Protein AF-A0A6V7NQM7-F1 (afdb_monomer_lite)

Organism: NCBI:txid296719

Secondary structure (DSSP, 8-state):
--SHHHHHHHHHHHHHHHHHHHTTTT-------------------S--S-HHHHHHHHHHHHHHHHTT-HHHHHHHHHHHHHHHHHHHHHHTT-----HHHHTTS-HHHHHHHHHHHHHHHHHH-

pLDDT: mean 71.45, std 20.08, range [35.69, 94.69]

InterPro domains:
  IPR004140 Exocyst complex component Exo70 [PTHR12542] (41-125)
  IPR016159 Cullin repeat-like-containing domain superfamily [SSF74788] (42-123)

Foldseek 3Di:
DPDVVVVVVCCVVCVVVVVVVVVVVPPDDDDDDDDDDDDDPPDPPPPPDDPVNVVVVVVVQVVCVVVPNPVVVVVVVCVVLVVQLVVLCVVLVLDDDDPVRLVVDDPVVNVVSVVSVVVSVVVSD

Sequence (125 aa):
MNDGCKIQQAISQKGRTFWKRETEIHSCAGGGGGGRGSLSADHFSSDLLRAEAIADLTEITRRMIRTGYDRELSQMYIAVRRDTIAKALAADGVDKMSIKEVQRIESGTLDSKMKKWIHALKIAV

Structure (mmCIF, N/CA/C/O backbone):
data_AF-A0A6V7NQM7-F1
#
_entry.id   AF-A0A6V7NQM7-F1
#
loop_
_atom_site.group_PDB
_atom_site.id
_atom_site.type_symbol
_atom_site.label_atom_id
_atom_site.label_alt_id
_atom_site.label_comp_id
_atom_site.label_asym_id
_atom_site.label_entity_id
_atom_site.label_seq_id
_atom_site.pdbx_PDB_ins_code
_atom_site.Cartn_x
_atom_site.Cartn_y
_atom_site.Cartn_z
_atom_site.occupancy
_atom_site.B_iso_or_equiv
_atom_site.auth_seq_id
_atom_site.auth_comp_id
_atom_site.auth_asym_id
_atom_site.auth_atom_id
_atom_site.pdbx_PDB_model_num
ATOM 1 N N . MET A 1 1 ? -20.920 -10.982 31.054 1.00 47.47 1 MET A N 1
ATOM 2 C CA . MET A 1 1 ? -19.486 -11.041 30.665 1.00 47.47 1 MET A CA 1
ATOM 3 C C . MET A 1 1 ? -19.247 -11.700 29.292 1.00 47.47 1 MET A C 1
ATOM 5 O O . MET A 1 1 ? -18.154 -12.198 29.077 1.00 47.47 1 MET A O 1
ATOM 9 N N . ASN A 1 2 ? -20.190 -11.686 28.329 1.00 48.38 2 ASN A N 1
ATOM 10 C CA . ASN A 1 2 ? -19.986 -12.431 27.068 1.00 48.38 2 ASN A CA 1
ATOM 11 C C . ASN A 1 2 ? -20.512 -11.760 25.778 1.00 48.38 2 ASN A C 1
ATOM 13 O O . ASN A 1 2 ? -20.505 -12.3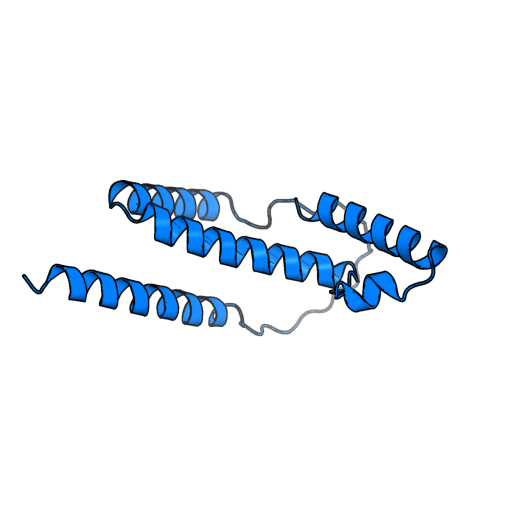86 24.719 1.00 48.38 2 ASN A O 1
ATOM 17 N N . ASP A 1 3 ? -20.938 -10.494 25.843 1.00 49.44 3 ASP A N 1
ATOM 18 C CA . ASP A 1 3 ? -21.598 -9.831 24.703 1.00 49.44 3 ASP A CA 1
ATOM 19 C C . ASP A 1 3 ? -20.662 -8.877 23.945 1.00 49.44 3 ASP A C 1
ATOM 21 O O . ASP A 1 3 ? -20.709 -8.804 22.719 1.00 49.44 3 ASP A O 1
ATOM 25 N N . GLY A 1 4 ? -19.709 -8.242 24.639 1.00 43.38 4 GLY A N 1
ATOM 26 C CA . GLY A 1 4 ? -18.705 -7.372 24.007 1.00 43.38 4 GLY A CA 1
ATOM 27 C C . GLY A 1 4 ? -17.738 -8.117 23.075 1.00 43.38 4 GLY A C 1
ATOM 28 O O . GLY A 1 4 ? -17.371 -7.603 22.021 1.00 43.38 4 GLY A O 1
ATOM 29 N N . CYS A 1 5 ? -17.388 -9.366 23.410 1.00 47.72 5 CYS A N 1
ATOM 30 C CA . CYS A 1 5 ? -16.492 -10.195 22.595 1.00 47.72 5 CYS A CA 1
ATOM 31 C C . CYS A 1 5 ? -17.146 -10.611 21.261 1.00 47.72 5 CYS A C 1
ATOM 33 O O . CYS A 1 5 ? -16.498 -10.632 20.215 1.00 47.72 5 CYS A O 1
ATOM 35 N N . LYS A 1 6 ? -18.466 -10.849 21.266 1.00 46.00 6 LYS A N 1
ATOM 36 C CA . LYS A 1 6 ? -19.230 -11.235 20.070 1.00 46.00 6 LYS A CA 1
ATOM 37 C C . LYS A 1 6 ? -19.372 -10.087 19.074 1.00 46.00 6 LYS A C 1
ATOM 39 O O . LYS A 1 6 ? -19.276 -10.319 17.872 1.00 46.00 6 LYS A O 1
ATOM 44 N N . ILE A 1 7 ? -19.553 -8.859 19.563 1.00 53.53 7 ILE A N 1
ATOM 45 C CA . ILE A 1 7 ? -19.631 -7.660 18.714 1.00 53.53 7 ILE A CA 1
ATOM 46 C C . ILE A 1 7 ? -18.278 -7.410 18.038 1.00 53.53 7 ILE A C 1
ATOM 48 O O . ILE A 1 7 ? -18.221 -7.261 16.819 1.00 53.53 7 ILE A O 1
ATOM 52 N N . GLN A 1 8 ? -17.183 -7.474 18.798 1.00 50.97 8 GLN A N 1
ATOM 53 C CA . GLN A 1 8 ? -15.822 -7.329 18.271 1.00 50.97 8 GLN A CA 1
ATOM 54 C C . GLN A 1 8 ? -15.485 -8.398 17.221 1.00 50.97 8 GLN A C 1
ATOM 56 O O . GLN A 1 8 ? -14.965 -8.096 16.146 1.00 50.97 8 GLN A O 1
ATOM 61 N N . GLN A 1 9 ? -15.858 -9.654 17.470 1.00 55.00 9 GLN A N 1
ATOM 62 C CA . GLN A 1 9 ? -15.604 -10.743 16.530 1.00 55.00 9 GLN A CA 1
ATOM 63 C C . GLN A 1 9 ? -16.475 -10.648 15.268 1.00 55.00 9 GLN A C 1
ATOM 65 O O . GLN A 1 9 ? -15.977 -10.880 14.163 1.00 55.00 9 GLN A O 1
ATOM 70 N N . ALA A 1 10 ? -17.738 -10.234 15.402 1.00 53.25 10 ALA A N 1
ATOM 71 C CA . ALA A 1 10 ? -18.630 -10.007 14.269 1.00 53.25 10 ALA A CA 1
ATOM 72 C C . ALA A 1 10 ? -18.161 -8.837 13.393 1.00 53.25 10 ALA A C 1
ATOM 74 O O . ALA A 1 10 ? -18.220 -8.943 12.172 1.00 53.25 10 ALA A O 1
ATOM 75 N N . ILE A 1 11 ? -17.646 -7.756 13.984 1.00 55.34 11 ILE A N 1
ATOM 76 C CA . ILE A 1 11 ? -17.115 -6.594 13.255 1.00 55.34 11 ILE A CA 1
ATOM 77 C C . ILE A 1 11 ? -15.774 -6.933 12.594 1.00 55.34 11 ILE A C 1
ATOM 79 O O . ILE A 1 11 ? -15.573 -6.611 11.426 1.00 55.34 11 ILE A O 1
ATOM 83 N N . SER A 1 12 ? -14.894 -7.674 13.271 1.00 58.06 12 SER A N 1
ATOM 84 C CA . SER A 1 12 ? -13.613 -8.131 12.713 1.00 58.06 12 SER A CA 1
ATOM 85 C C . SER A 1 12 ? -13.775 -9.116 11.545 1.00 58.06 12 SER A C 1
ATOM 87 O O . SER A 1 12 ? -12.981 -9.117 10.597 1.00 58.06 12 SER A O 1
ATOM 89 N N . GLN A 1 13 ? -14.797 -9.976 11.587 1.00 57.94 13 GLN A N 1
ATOM 90 C CA . GLN A 1 13 ? -15.132 -10.850 10.461 1.00 57.94 13 GLN A CA 1
ATOM 91 C C . GLN A 1 13 ? -15.848 -10.076 9.348 1.00 57.94 13 GLN A C 1
ATOM 93 O O . GLN A 1 13 ? -15.450 -10.189 8.188 1.00 57.94 13 GLN A O 1
ATOM 98 N N . LYS A 1 14 ? -16.832 -9.229 9.688 1.00 54.47 14 LYS A N 1
ATOM 99 C CA . LYS A 1 14 ? -17.587 -8.436 8.706 1.00 54.47 14 LYS A CA 1
ATOM 100 C C . LYS A 1 14 ? -16.708 -7.427 7.977 1.00 54.47 14 LYS A C 1
ATOM 102 O O . LYS A 1 14 ? -16.805 -7.369 6.760 1.00 54.47 14 LYS A O 1
ATOM 107 N N . GLY A 1 15 ? -15.809 -6.719 8.660 1.00 55.56 15 GLY A N 1
ATOM 108 C CA . GLY A 1 15 ? -14.875 -5.765 8.050 1.00 55.56 15 GLY A CA 1
ATOM 109 C C . GLY A 1 15 ? -13.928 -6.419 7.042 1.00 55.56 15 GLY A C 1
ATOM 110 O O . GLY A 1 15 ? -13.690 -5.866 5.973 1.00 55.56 15 GLY A O 1
ATOM 111 N N . ARG A 1 16 ? -13.474 -7.652 7.311 1.00 49.78 16 ARG A N 1
ATOM 112 C CA . ARG A 1 16 ? -12.689 -8.443 6.347 1.00 49.78 16 ARG A CA 1
ATOM 113 C C . ARG A 1 16 ? -13.500 -8.884 5.130 1.00 49.78 16 ARG A C 1
ATOM 115 O O . ARG A 1 16 ? -12.975 -8.885 4.022 1.00 49.78 16 ARG A O 1
ATOM 122 N N . THR A 1 17 ? -14.765 -9.259 5.314 1.00 52.62 17 THR A N 1
ATOM 123 C CA . THR A 1 17 ? -15.635 -9.679 4.200 1.00 52.62 17 THR A CA 1
ATOM 124 C C . THR A 1 17 ? -16.224 -8.514 3.405 1.00 52.62 17 THR A C 1
ATOM 126 O O . THR A 1 17 ? -16.473 -8.669 2.215 1.00 52.62 17 THR A O 1
ATOM 129 N N . PHE A 1 18 ? -16.436 -7.363 4.048 1.00 46.00 18 PHE A N 1
ATOM 130 C CA . PHE A 1 18 ? -16.997 -6.152 3.450 1.00 46.00 18 PHE A CA 1
ATOM 131 C C . PHE A 1 18 ? -16.082 -5.654 2.326 1.00 46.00 18 PHE A C 1
ATOM 133 O O . PHE A 1 18 ? -16.515 -5.548 1.184 1.00 46.00 18 PHE A O 1
ATOM 140 N N . TRP A 1 19 ? -14.780 -5.553 2.602 1.00 48.03 19 TRP A N 1
ATOM 141 C CA . TRP A 1 19 ? -13.794 -5.126 1.606 1.00 48.03 19 TRP A CA 1
ATOM 142 C C . TRP A 1 19 ? -13.463 -6.171 0.534 1.00 48.03 19 TRP A C 1
ATOM 144 O O . TRP A 1 19 ? -13.120 -5.801 -0.589 1.00 48.03 19 TRP A O 1
ATOM 154 N N . LYS A 1 20 ? -13.599 -7.473 0.834 1.00 45.47 20 LYS A N 1
ATOM 155 C CA . LYS A 1 20 ? -13.413 -8.539 -0.170 1.00 45.47 20 LYS A CA 1
ATOM 156 C C . LYS A 1 20 ? -14.478 -8.489 -1.274 1.00 45.47 20 LYS A C 1
ATOM 158 O O . LYS A 1 20 ? -14.188 -8.859 -2.401 1.00 45.47 20 LYS A O 1
ATOM 163 N N . ARG A 1 21 ? -15.688 -8.017 -0.954 1.00 38.31 21 ARG A N 1
ATOM 164 C CA . ARG A 1 21 ? -16.794 -7.864 -1.911 1.00 38.31 21 ARG A CA 1
ATOM 165 C C . ARG A 1 21 ? -16.732 -6.532 -2.666 1.00 38.31 21 ARG A C 1
ATOM 167 O O . ARG A 1 21 ? -17.099 -6.478 -3.828 1.00 38.31 21 ARG A O 1
ATOM 174 N N . GLU A 1 22 ? -16.229 -5.471 -2.040 1.00 35.94 22 GLU A N 1
ATOM 175 C CA . GLU A 1 22 ? -16.137 -4.138 -2.658 1.00 35.94 22 GLU A CA 1
ATOM 176 C C . GLU A 1 22 ? -15.014 -4.038 -3.711 1.00 35.94 22 GLU A C 1
ATOM 178 O O . GLU A 1 22 ? -15.131 -3.301 -4.685 1.00 35.94 22 GLU A O 1
ATOM 183 N N . THR A 1 23 ? -13.972 -4.871 -3.602 1.00 42.44 23 THR A N 1
ATOM 184 C CA . THR A 1 23 ? -12.927 -5.012 -4.637 1.00 42.44 23 THR A CA 1
ATOM 185 C C . THR A 1 23 ? -13.362 -5.829 -5.862 1.00 42.44 23 THR A C 1
ATOM 187 O O . THR A 1 23 ? -12.721 -5.728 -6.906 1.00 42.44 23 THR A O 1
ATOM 190 N N . GLU A 1 24 ? -14.470 -6.574 -5.783 1.00 36.62 24 GLU A N 1
ATOM 191 C CA . GLU A 1 24 ? -15.091 -7.258 -6.931 1.00 36.62 24 GLU A CA 1
ATOM 192 C C . GLU A 1 24 ? -16.032 -6.339 -7.737 1.00 36.62 24 GLU A C 1
ATOM 194 O O . GLU A 1 24 ? -16.376 -6.659 -8.872 1.00 36.62 24 GLU A O 1
ATOM 199 N N . ILE A 1 25 ? -16.408 -5.165 -7.209 1.00 42.19 25 ILE A N 1
ATOM 200 C CA . ILE A 1 25 ? -17.391 -4.262 -7.845 1.00 42.19 25 ILE A CA 1
ATOM 201 C C . ILE A 1 25 ? -16.768 -3.369 -8.943 1.00 42.19 25 ILE A C 1
ATOM 203 O O . ILE A 1 25 ? -17.486 -2.757 -9.727 1.00 42.19 25 ILE A O 1
ATOM 207 N N . HIS A 1 26 ? -15.440 -3.360 -9.106 1.00 41.66 26 HIS A N 1
ATOM 208 C CA . HIS A 1 26 ? -14.749 -2.655 -10.202 1.00 41.66 26 HIS A CA 1
ATOM 209 C C . HIS A 1 26 ? -14.285 -3.578 -11.345 1.00 41.66 26 HIS A C 1
ATOM 211 O O . HIS A 1 26 ? -13.264 -3.338 -11.987 1.00 41.66 26 HIS A O 1
ATOM 217 N N . SER A 1 27 ? -15.064 -4.621 -11.648 1.00 40.84 27 SER A N 1
ATOM 218 C CA . SER A 1 27 ? -14.974 -5.355 -12.918 1.00 40.84 27 SER A CA 1
ATOM 219 C C . SER A 1 27 ? -16.261 -5.180 -13.728 1.00 40.84 27 SER A C 1
ATOM 221 O O . SER A 1 27 ? -16.991 -6.127 -14.003 1.00 40.84 27 SER A O 1
ATOM 223 N N . CYS A 1 28 ? -16.562 -3.939 -14.113 1.00 36.19 28 CYS A N 1
ATOM 224 C CA . CYS A 1 28 ? -17.512 -3.687 -15.191 1.00 36.19 28 CYS A CA 1
ATOM 225 C C . CYS A 1 28 ? -16.728 -3.643 -16.502 1.00 36.19 28 CYS A C 1
ATOM 227 O O . CYS A 1 28 ? -16.155 -2.621 -16.876 1.00 36.19 28 CYS A O 1
ATOM 229 N N . ALA A 1 29 ? -16.686 -4.785 -17.184 1.00 47.91 29 ALA A N 1
ATOM 230 C CA . ALA A 1 29 ? -16.358 -4.842 -18.597 1.00 47.91 29 ALA A CA 1
ATOM 231 C C . ALA A 1 29 ? -17.378 -3.993 -19.376 1.00 47.91 29 ALA A C 1
ATOM 233 O O . ALA A 1 29 ? -18.565 -4.310 -19.409 1.00 47.91 29 ALA A O 1
ATOM 234 N N . GLY A 1 30 ? -16.907 -2.913 -19.996 1.00 38.78 30 GLY A N 1
ATOM 235 C CA . GLY A 1 30 ? -17.655 -2.120 -20.966 1.00 38.78 30 GLY A CA 1
ATOM 236 C C . GLY A 1 30 ? -16.772 -1.891 -22.183 1.00 38.78 30 GLY A C 1
ATOM 237 O O . GLY A 1 30 ? -15.843 -1.091 -22.133 1.00 38.78 30 GLY A O 1
ATOM 238 N N . GLY A 1 31 ? -17.008 -2.656 -23.247 1.00 40.78 31 GLY A N 1
ATOM 239 C CA . GLY A 1 31 ? -16.299 -2.523 -24.515 1.00 40.78 31 GLY A CA 1
ATOM 240 C C . GLY A 1 31 ? -16.900 -1.452 -25.429 1.00 40.78 31 GLY A C 1
ATOM 241 O O . GLY A 1 31 ? -18.088 -1.155 -25.351 1.00 40.78 31 GLY A O 1
ATOM 242 N N . GLY A 1 32 ? -16.068 -0.974 -26.362 1.00 42.09 32 GLY A N 1
ATOM 243 C CA . GLY A 1 32 ? -16.493 -0.412 -27.648 1.00 42.09 32 GLY A CA 1
ATOM 244 C C . GLY A 1 32 ? -16.250 1.088 -27.845 1.00 42.09 32 GLY A C 1
ATOM 245 O O . GLY A 1 32 ? -16.878 1.909 -27.191 1.00 42.09 32 GLY A O 1
ATOM 246 N N . GLY A 1 33 ? -15.414 1.434 -28.834 1.00 35.69 33 GLY A N 1
ATOM 247 C CA . GLY A 1 33 ? -15.415 2.760 -29.469 1.00 35.69 33 GLY A CA 1
ATOM 248 C C . GLY A 1 33 ? -14.028 3.288 -29.834 1.00 35.69 33 GLY A C 1
ATOM 249 O O . GLY A 1 33 ? -13.351 3.877 -29.002 1.00 35.69 33 GLY A O 1
ATOM 250 N N . GLY A 1 34 ? -13.599 3.074 -31.081 1.00 44.75 34 GLY A N 1
ATOM 251 C CA . GLY A 1 34 ? -12.326 3.572 -31.601 1.00 44.75 34 GLY A CA 1
ATOM 252 C C . GLY A 1 34 ? -12.284 5.091 -31.808 1.00 44.75 34 GLY A C 1
ATOM 253 O O . GLY A 1 34 ? -13.285 5.718 -32.142 1.00 44.75 34 GLY A O 1
ATOM 254 N N . GLY A 1 35 ? -11.082 5.653 -31.686 1.00 38.22 35 GLY A N 1
ATOM 255 C CA . GLY A 1 35 ? -10.752 7.023 -32.070 1.00 38.22 35 GLY A CA 1
ATOM 256 C C . GLY A 1 35 ? -9.245 7.246 -31.961 1.00 38.22 35 GLY A C 1
ATOM 257 O O . GLY A 1 35 ? -8.699 7.291 -30.865 1.00 38.22 35 GLY A O 1
ATOM 258 N N . ARG A 1 36 ? -8.554 7.333 -33.102 1.00 52.31 36 ARG A N 1
ATOM 259 C CA . ARG A 1 36 ? -7.138 7.723 -33.176 1.00 52.31 36 ARG A CA 1
ATOM 260 C C . ARG A 1 36 ? -7.022 9.205 -32.801 1.00 52.31 36 ARG A C 1
ATOM 262 O O . ARG A 1 36 ? -7.592 10.040 -33.494 1.00 52.31 36 ARG A O 1
ATOM 269 N N . GLY A 1 37 ? -6.258 9.522 -31.758 1.00 40.06 37 GLY A N 1
ATOM 270 C CA . GLY A 1 37 ? -5.948 10.892 -31.351 1.00 40.06 37 GLY A CA 1
ATOM 271 C C . GLY A 1 37 ? -4.625 10.944 -30.588 1.00 40.06 37 GLY A C 1
ATOM 272 O O . GLY A 1 37 ? -4.445 10.225 -29.615 1.00 40.06 37 GLY A O 1
ATOM 273 N N . SER A 1 38 ? -3.703 11.741 -31.121 1.00 47.44 38 SER A N 1
ATOM 274 C CA . SER A 1 38 ? -2.336 12.066 -30.693 1.00 47.44 38 SER A CA 1
ATOM 275 C C . SER A 1 38 ? -1.991 11.903 -29.202 1.00 47.44 38 SER A C 1
ATOM 277 O O . SER A 1 38 ? -2.637 12.484 -28.335 1.00 47.44 38 SER A O 1
ATOM 279 N N . LEU A 1 39 ? -0.883 11.202 -28.935 1.00 53.19 39 LEU A N 1
ATOM 280 C CA . LEU A 1 39 ? -0.169 11.186 -27.657 1.00 53.19 39 LEU A CA 1
ATOM 281 C C . LEU A 1 39 ? 0.394 12.591 -27.375 1.00 53.19 39 LEU A C 1
ATOM 283 O O . LEU A 1 39 ? 1.443 12.954 -27.904 1.00 53.19 39 LEU A O 1
ATOM 287 N N . SER A 1 40 ? -0.306 13.378 -26.562 1.00 40.69 40 SER A N 1
ATOM 288 C CA . SER A 1 40 ? 0.277 14.507 -25.836 1.00 40.69 40 SER A CA 1
ATOM 289 C C . SER A 1 40 ? 0.410 14.092 -24.379 1.00 40.69 40 SER A C 1
ATOM 291 O O . SER A 1 40 ? -0.566 13.688 -23.746 1.00 40.69 40 SER A O 1
ATOM 293 N N . ALA A 1 41 ? 1.645 14.110 -23.891 1.00 51.31 41 ALA A N 1
ATOM 294 C CA . ALA A 1 41 ? 2.009 13.843 -22.512 1.00 51.31 41 ALA A CA 1
ATOM 295 C C . ALA A 1 41 ? 1.577 15.024 -21.633 1.00 51.31 41 ALA A C 1
ATOM 297 O O . ALA A 1 41 ? 2.405 15.814 -21.192 1.00 51.31 41 ALA A O 1
ATOM 298 N N . ASP A 1 42 ? 0.279 15.146 -21.389 1.00 43.59 42 ASP A N 1
ATOM 299 C CA . ASP A 1 42 ? -0.262 16.124 -20.460 1.00 43.59 42 ASP A CA 1
ATOM 300 C C . ASP A 1 42 ? -0.577 15.429 -19.139 1.00 43.59 42 ASP A C 1
ATOM 302 O O . ASP A 1 42 ? -1.497 14.623 -19.045 1.00 43.59 42 ASP A O 1
ATOM 306 N N . HIS A 1 43 ? 0.258 15.742 -18.144 1.00 50.22 43 HIS A N 1
ATOM 307 C CA . HIS A 1 43 ? -0.018 15.681 -16.712 1.00 50.22 43 HIS A CA 1
ATOM 308 C C . HIS A 1 43 ? -0.772 14.431 -16.230 1.00 50.22 43 HIS A C 1
ATOM 310 O O . HIS A 1 43 ? -1.999 14.363 -16.271 1.00 50.22 43 HIS A O 1
ATOM 316 N N . PHE A 1 44 ? -0.037 13.489 -15.627 1.00 47.97 44 PHE A N 1
ATOM 317 C CA . PHE A 1 44 ? -0.611 12.578 -14.637 1.00 47.97 44 PHE A CA 1
ATOM 318 C C . PHE A 1 44 ? -1.312 13.429 -13.571 1.00 47.97 44 PHE A C 1
ATOM 320 O O . PHE A 1 44 ? -0.679 13.966 -12.662 1.00 47.97 44 PHE A O 1
ATOM 327 N N . SER A 1 45 ? -2.614 13.638 -13.748 1.00 44.91 45 SER A N 1
ATOM 328 C CA . SER A 1 45 ? -3.464 14.307 -12.783 1.00 44.91 45 SER A CA 1
ATOM 329 C C . SER A 1 45 ? -3.408 13.459 -11.523 1.00 44.91 45 SER A C 1
ATOM 331 O O . SER A 1 45 ? -3.873 12.319 -11.492 1.00 44.91 45 SER A O 1
ATOM 333 N N . SER A 1 46 ? -2.786 14.013 -10.489 1.00 47.12 46 SER A N 1
ATOM 334 C CA . SER A 1 46 ? -2.706 13.433 -9.151 1.00 47.12 46 SER A CA 1
ATOM 335 C C . SER A 1 46 ? -4.065 13.493 -8.424 1.00 47.12 46 SER A C 1
ATOM 337 O O . SER A 1 46 ? -4.109 13.647 -7.211 1.00 47.12 46 SER A O 1
ATOM 339 N N . ASP A 1 47 ? -5.174 13.356 -9.160 1.00 53.88 47 ASP A N 1
ATOM 340 C CA . ASP A 1 47 ? -6.557 13.363 -8.674 1.00 53.88 47 ASP A CA 1
ATOM 341 C C . ASP A 1 47 ? -7.278 12.075 -9.111 1.00 53.88 47 ASP A C 1
ATOM 343 O O . ASP A 1 47 ? -8.338 12.090 -9.734 1.00 53.88 47 ASP A O 1
ATOM 347 N N . LEU A 1 48 ? -6.710 10.909 -8.785 1.00 59.75 48 LEU A N 1
ATOM 348 C CA . LEU A 1 48 ? -7.402 9.623 -8.986 1.00 59.75 48 LEU A CA 1
ATOM 349 C C . LEU A 1 48 ? -8.619 9.446 -8.054 1.00 59.75 48 LEU A C 1
ATOM 351 O O . LEU A 1 48 ? -9.410 8.523 -8.249 1.00 59.75 48 LEU A O 1
ATOM 355 N N . LEU A 1 49 ? -8.796 10.320 -7.057 1.00 65.94 49 LEU A N 1
ATOM 356 C CA . LEU A 1 49 ? -9.949 10.329 -6.160 1.00 65.94 49 LEU A CA 1
ATOM 357 C C . LEU A 1 49 ? -10.723 11.638 -6.312 1.00 65.94 49 LEU A C 1
ATOM 359 O O . LEU A 1 49 ? -10.203 12.717 -6.045 1.00 65.94 49 LEU A O 1
ATOM 363 N N . ARG A 1 50 ? -12.001 11.531 -6.691 1.00 83.12 50 ARG A N 1
ATOM 364 C CA . ARG A 1 50 ? -12.945 12.656 -6.678 1.00 83.12 50 ARG A CA 1
ATOM 365 C C . ARG A 1 50 ? -12.954 13.286 -5.281 1.00 83.12 50 ARG A C 1
ATOM 367 O O . ARG A 1 50 ? -13.047 12.558 -4.296 1.00 83.12 50 ARG A O 1
ATOM 374 N N . ALA A 1 51 ? -12.928 14.617 -5.194 1.00 84.38 51 ALA A N 1
ATOM 375 C CA . ALA A 1 51 ? -12.952 15.341 -3.916 1.00 84.38 51 ALA A CA 1
ATOM 376 C C . ALA A 1 51 ? -14.101 14.892 -2.985 1.00 84.38 51 ALA A C 1
ATOM 378 O O . ALA A 1 51 ? -13.919 14.799 -1.773 1.00 84.38 51 ALA A O 1
ATOM 379 N N . GLU A 1 52 ? -15.251 14.534 -3.561 1.00 83.00 52 GLU A N 1
ATOM 380 C CA . GLU A 1 52 ? -16.399 13.953 -2.850 1.00 83.00 52 GLU A CA 1
ATOM 381 C C . GLU A 1 52 ? -16.047 12.635 -2.138 1.00 83.00 52 GLU A C 1
ATOM 383 O O . GLU A 1 52 ? -16.326 12.481 -0.953 1.00 83.00 52 GLU A O 1
ATOM 388 N N . ALA A 1 53 ? -15.333 11.723 -2.804 1.00 85.19 53 ALA A N 1
ATOM 389 C CA . ALA A 1 53 ? -14.910 10.459 -2.201 1.00 85.19 53 ALA A CA 1
ATOM 390 C C . ALA A 1 53 ? -13.911 10.673 -1.050 1.00 85.19 53 ALA A C 1
ATOM 392 O O . ALA A 1 53 ? -13.926 9.943 -0.060 1.00 85.19 53 ALA A O 1
ATOM 393 N N . ILE A 1 54 ? -13.052 11.693 -1.153 1.00 88.19 54 ILE A N 1
ATOM 394 C CA . ILE A 1 54 ? -12.124 12.068 -0.075 1.00 88.1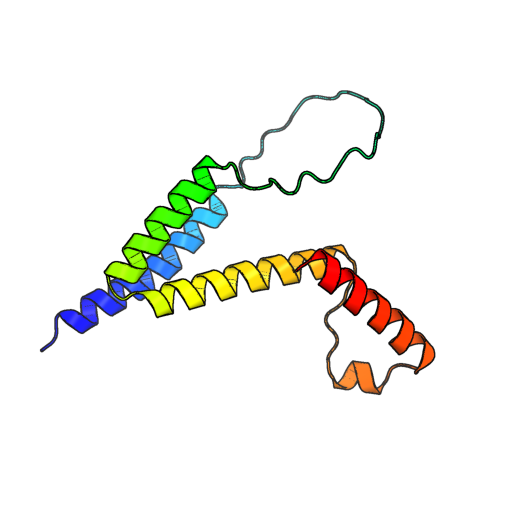9 54 ILE A CA 1
ATOM 395 C C . ILE A 1 54 ? -12.903 12.594 1.138 1.00 88.19 54 ILE A C 1
ATOM 397 O O . ILE A 1 54 ? -12.582 12.242 2.279 1.00 88.19 54 ILE A O 1
ATOM 401 N N . ALA A 1 55 ? -13.936 13.410 0.908 1.00 89.25 55 ALA A N 1
ATOM 402 C CA . ALA A 1 55 ? -14.806 13.913 1.966 1.00 89.25 55 ALA A CA 1
ATOM 403 C C . ALA A 1 55 ? -15.544 12.768 2.683 1.00 89.25 55 ALA A C 1
ATOM 405 O O . ALA A 1 55 ? -15.517 12.705 3.916 1.00 89.25 55 ALA A O 1
ATOM 406 N N . ASP A 1 56 ? -16.101 11.815 1.932 1.00 90.12 56 ASP A N 1
ATOM 407 C CA . ASP A 1 56 ? -16.789 10.643 2.485 1.00 90.12 56 ASP A CA 1
ATOM 408 C C . ASP A 1 56 ? -15.848 9.755 3.313 1.00 90.12 56 ASP A C 1
ATOM 410 O O . ASP A 1 56 ? -16.150 9.411 4.460 1.00 90.12 56 ASP A O 1
ATOM 414 N N . LEU A 1 57 ? -14.662 9.432 2.783 1.00 90.38 57 LEU A N 1
ATOM 415 C CA . LEU A 1 57 ? -13.645 8.656 3.504 1.00 90.38 57 LEU A CA 1
ATOM 416 C C . LEU A 1 57 ? -13.190 9.358 4.789 1.00 90.38 57 LEU A C 1
ATOM 418 O O . LEU A 1 57 ? -12.955 8.702 5.810 1.00 90.38 57 LEU A O 1
ATOM 422 N N . THR A 1 58 ? -13.097 10.689 4.765 1.00 92.56 58 THR A N 1
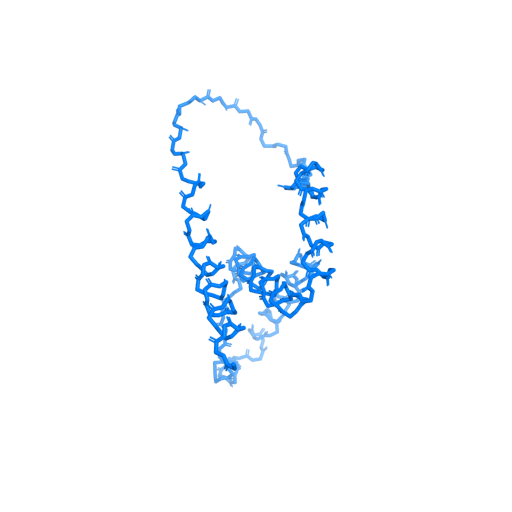ATOM 423 C CA . THR A 1 58 ? -12.754 11.493 5.943 1.00 92.56 58 THR A CA 1
ATOM 424 C C . THR A 1 58 ? -13.833 11.385 7.017 1.00 92.56 58 THR A C 1
ATOM 426 O O . THR A 1 58 ? -13.510 11.200 8.193 1.00 92.56 58 THR A O 1
ATOM 429 N N . GLU A 1 59 ? -15.111 11.455 6.646 1.00 94.00 59 GLU A N 1
ATOM 430 C CA . GLU A 1 59 ? -16.213 11.333 7.604 1.00 94.00 59 GLU A CA 1
ATOM 431 C C . GLU A 1 59 ? -16.302 9.920 8.199 1.00 94.00 59 GLU A C 1
ATOM 433 O O . GLU A 1 59 ? -16.447 9.763 9.415 1.00 94.00 59 GLU A O 1
ATOM 438 N N . ILE A 1 60 ? -16.116 8.881 7.380 1.00 91.44 60 ILE A N 1
ATOM 439 C CA . ILE A 1 60 ? -16.028 7.490 7.852 1.00 91.44 60 ILE A CA 1
ATOM 440 C C . ILE A 1 60 ? -14.881 7.341 8.859 1.00 91.44 60 ILE A C 1
ATOM 442 O O . ILE A 1 60 ? -15.082 6.821 9.958 1.00 91.44 60 ILE A O 1
ATOM 446 N N . THR A 1 61 ? -13.700 7.861 8.525 1.00 91.94 61 THR A N 1
ATOM 447 C CA . THR A 1 61 ? -12.511 7.832 9.389 1.00 91.94 61 THR A CA 1
ATOM 448 C C . THR A 1 61 ? -12.783 8.514 10.731 1.00 91.94 61 THR A C 1
ATOM 450 O O . THR A 1 61 ? -12.513 7.943 11.790 1.00 91.94 61 THR A O 1
ATOM 453 N N . ARG A 1 62 ? -13.387 9.708 10.721 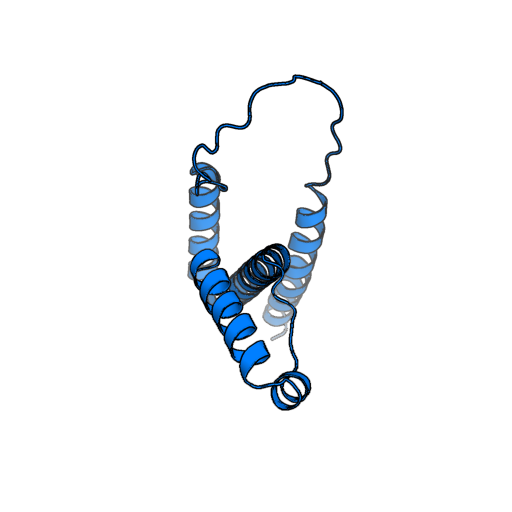1.00 93.31 62 ARG A N 1
ATOM 454 C CA . ARG A 1 62 ? -13.749 10.443 11.945 1.00 93.31 62 ARG A CA 1
ATOM 455 C C . ARG A 1 62 ? -14.722 9.667 12.822 1.00 93.31 62 ARG A C 1
ATOM 457 O O . ARG A 1 62 ? -14.556 9.638 14.043 1.00 93.31 62 ARG A O 1
ATOM 464 N N . ARG A 1 63 ? -15.724 9.025 12.217 1.00 94.00 63 ARG A N 1
ATOM 465 C CA . ARG A 1 63 ? -16.679 8.171 12.934 1.00 94.00 63 ARG A CA 1
ATOM 466 C C . ARG A 1 63 ? -15.981 6.975 13.573 1.00 94.00 63 ARG A C 1
ATOM 468 O O . ARG A 1 63 ? -16.198 6.751 14.759 1.00 94.00 63 ARG A O 1
ATOM 475 N N . MET A 1 64 ? -15.101 6.285 12.844 1.00 91.69 64 MET A N 1
ATOM 476 C CA . MET A 1 64 ? -14.335 5.145 13.366 1.00 91.69 64 MET A CA 1
ATOM 477 C C . MET A 1 64 ? -13.476 5.529 14.575 1.00 91.69 64 MET A C 1
ATOM 479 O O . MET A 1 64 ? -13.516 4.834 15.592 1.00 91.69 64 MET A O 1
ATOM 483 N N . ILE A 1 65 ? -12.772 6.664 14.503 1.00 93.06 65 ILE A N 1
ATOM 484 C CA . ILE A 1 65 ? -11.951 7.174 15.611 1.00 93.06 65 ILE A CA 1
ATOM 485 C C . ILE A 1 65 ? -12.825 7.500 16.829 1.00 93.06 65 ILE A C 1
ATOM 487 O O . ILE A 1 65 ? -12.524 7.054 17.932 1.00 93.06 65 ILE A O 1
ATOM 491 N N . ARG A 1 66 ? -13.949 8.211 16.648 1.00 94.69 66 ARG A N 1
ATOM 492 C CA . ARG A 1 66 ? -14.879 8.541 17.751 1.00 94.69 66 ARG A CA 1
ATOM 493 C C . ARG A 1 66 ? -15.445 7.312 18.457 1.00 94.69 66 ARG A C 1
ATOM 495 O O . ARG A 1 66 ? -15.778 7.392 19.634 1.00 94.69 66 ARG A O 1
ATOM 502 N N . THR A 1 67 ? -15.582 6.200 17.743 1.00 92.88 67 THR A N 1
ATOM 503 C CA . THR A 1 67 ? -16.075 4.928 18.287 1.00 92.88 67 THR A CA 1
ATOM 504 C C . THR A 1 67 ? -14.973 4.016 18.840 1.00 92.88 67 THR A C 1
ATOM 506 O O . THR A 1 67 ? -15.294 2.934 19.323 1.00 92.88 67 THR A O 1
ATOM 509 N N . GLY A 1 68 ? -13.701 4.435 18.795 1.00 90.75 68 GLY A N 1
ATOM 510 C CA . GLY A 1 68 ? -12.566 3.679 19.339 1.00 90.75 68 GLY A CA 1
ATOM 511 C C . GLY A 1 68 ? -12.031 2.560 18.437 1.00 90.75 68 GLY A C 1
ATOM 512 O O . GLY A 1 68 ? -11.496 1.585 18.951 1.00 90.75 68 GLY A O 1
ATOM 513 N N . TYR A 1 69 ? -12.197 2.676 17.112 1.00 91.19 69 TYR A N 1
ATOM 514 C CA . TYR A 1 69 ? -11.666 1.729 16.112 1.00 91.19 69 TYR A CA 1
ATOM 515 C C . TYR A 1 69 ? -10.452 2.289 15.349 1.00 91.19 69 TYR A C 1
ATOM 51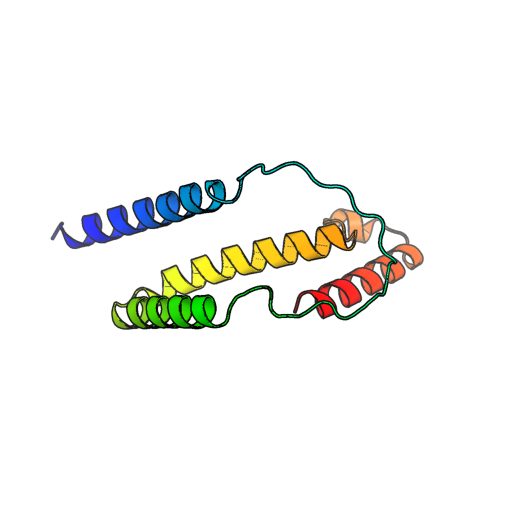7 O O . TYR A 1 69 ? -10.255 2.023 14.159 1.00 91.19 69 TYR A O 1
ATOM 525 N N . ASP A 1 70 ? -9.645 3.124 15.998 1.00 89.12 70 ASP A N 1
ATOM 526 C CA . ASP A 1 70 ? -8.441 3.735 15.425 1.00 89.12 70 ASP A CA 1
ATOM 527 C C . ASP A 1 70 ? -7.399 2.687 14.997 1.00 89.12 70 ASP A C 1
ATOM 529 O O . ASP A 1 70 ? -6.715 2.848 13.978 1.00 89.12 70 ASP A O 1
ATOM 533 N N . ARG A 1 71 ? -7.321 1.567 15.723 1.00 89.62 71 ARG A N 1
ATOM 534 C CA . ARG A 1 71 ? -6.393 0.474 15.426 1.00 89.62 71 ARG A CA 1
ATOM 535 C C . ARG A 1 71 ? -6.778 -0.276 14.155 1.00 89.62 71 ARG A C 1
ATOM 537 O O . ARG A 1 71 ? -5.918 -0.524 13.310 1.00 89.62 71 ARG A O 1
ATOM 544 N N . GLU A 1 72 ? -8.048 -0.628 14.001 1.00 86.94 72 GLU A N 1
ATOM 545 C CA . GLU A 1 72 ? -8.582 -1.300 12.815 1.00 86.94 72 GLU A CA 1
ATOM 546 C C . GLU A 1 72 ? -8.480 -0.400 11.583 1.00 86.94 72 GLU A C 1
ATOM 548 O O . GLU A 1 72 ? -8.068 -0.862 10.517 1.00 86.94 72 GLU A O 1
ATOM 553 N N . LEU A 1 73 ? -8.788 0.892 11.740 1.00 88.88 73 LEU A N 1
ATOM 554 C CA . LEU A 1 73 ? -8.600 1.904 10.702 1.00 88.88 73 LEU A CA 1
ATOM 555 C C . LEU A 1 73 ? -7.137 1.955 10.239 1.00 88.88 73 LEU A C 1
ATOM 557 O O . LEU A 1 73 ? -6.861 1.886 9.041 1.00 88.88 73 LEU A O 1
ATOM 561 N N . SER A 1 74 ? -6.196 2.020 11.183 1.00 90.06 74 SER A N 1
ATOM 562 C CA . SER A 1 74 ? -4.762 2.063 10.881 1.00 90.06 74 SER A CA 1
ATOM 563 C C . SER A 1 74 ? -4.303 0.808 10.139 1.00 90.06 74 SER A C 1
ATOM 565 O O . SER A 1 74 ? -3.598 0.900 9.136 1.00 90.06 74 SER A O 1
ATOM 567 N N . GLN A 1 75 ? -4.732 -0.375 10.588 1.00 89.00 75 GLN A N 1
ATOM 568 C CA . GLN A 1 75 ? -4.405 -1.641 9.928 1.00 89.00 75 GLN A CA 1
ATOM 569 C C . GLN A 1 75 ? -4.928 -1.695 8.491 1.00 89.00 75 GLN A C 1
ATOM 571 O O . GLN A 1 75 ? -4.203 -2.125 7.592 1.00 89.00 75 GLN A O 1
ATOM 576 N N . MET A 1 76 ? -6.163 -1.241 8.271 1.00 88.94 76 MET A N 1
ATOM 577 C CA . MET A 1 76 ? -6.769 -1.180 6.944 1.00 88.94 76 MET A CA 1
ATOM 578 C C . MET A 1 76 ? -6.004 -0.220 6.031 1.00 88.94 76 MET A C 1
ATOM 580 O O . MET A 1 76 ? -5.612 -0.611 4.931 1.00 88.94 76 MET A O 1
ATOM 584 N N . TYR A 1 77 ? -5.740 1.004 6.495 1.00 88.69 77 TYR A N 1
ATOM 585 C CA . TYR A 1 77 ? -5.003 2.000 5.721 1.00 88.69 77 TYR A CA 1
ATOM 586 C C . TYR A 1 77 ? -3.606 1.500 5.344 1.00 88.69 77 TYR A C 1
ATOM 588 O O . TYR A 1 77 ? -3.216 1.578 4.180 1.00 88.69 77 TYR A O 1
ATOM 596 N N . ILE A 1 78 ? -2.874 0.920 6.302 1.00 90.19 78 ILE A N 1
ATOM 597 C CA . ILE A 1 78 ? -1.547 0.344 6.058 1.00 90.19 78 ILE A CA 1
ATOM 598 C C . ILE A 1 78 ? -1.623 -0.763 5.006 1.00 90.19 78 ILE A C 1
ATOM 600 O O . ILE A 1 78 ? -0.782 -0.793 4.111 1.00 90.19 78 ILE A O 1
ATOM 604 N N . ALA A 1 79 ? -2.609 -1.661 5.084 1.00 87.50 79 ALA A N 1
ATOM 605 C CA . ALA A 1 79 ? -2.762 -2.742 4.115 1.00 87.50 79 ALA A CA 1
ATOM 606 C C . ALA A 1 79 ? -3.006 -2.203 2.697 1.00 87.50 79 ALA A C 1
ATOM 608 O O . ALA A 1 79 ? -2.269 -2.557 1.779 1.00 87.50 79 ALA A O 1
ATOM 609 N N . VAL A 1 80 ? -3.969 -1.288 2.538 1.00 87.38 80 VAL A N 1
ATOM 610 C CA . VAL A 1 80 ? -4.296 -0.679 1.240 1.00 87.38 80 VAL A CA 1
ATOM 611 C C . VAL A 1 80 ? -3.109 0.111 0.691 1.00 87.38 80 VAL A C 1
ATOM 613 O O . VAL A 1 80 ? -2.707 -0.101 -0.451 1.00 87.38 80 VAL A O 1
ATOM 616 N N . ARG A 1 81 ? -2.490 0.984 1.498 1.00 88.00 81 ARG A N 1
ATOM 617 C CA . ARG A 1 81 ? -1.345 1.802 1.066 1.00 88.00 81 ARG A CA 1
ATOM 618 C C . ARG A 1 81 ? -0.153 0.931 0.682 1.00 88.00 81 ARG A C 1
ATOM 620 O O . ARG A 1 81 ? 0.484 1.199 -0.334 1.00 88.00 81 ARG A O 1
ATOM 627 N N . ARG A 1 82 ? 0.133 -0.124 1.452 1.00 86.94 82 ARG A N 1
ATOM 628 C CA . ARG A 1 82 ? 1.208 -1.076 1.148 1.00 86.94 82 ARG A CA 1
ATOM 629 C C . ARG A 1 82 ? 0.969 -1.786 -0.180 1.00 86.94 82 ARG A C 1
ATOM 631 O O . ARG A 1 82 ? 1.906 -1.904 -0.963 1.00 86.94 82 ARG A O 1
ATOM 638 N N . ASP A 1 83 ? -0.254 -2.234 -0.440 1.00 86.62 83 ASP A N 1
ATOM 639 C CA . ASP A 1 83 ? -0.592 -2.926 -1.684 1.00 86.62 83 ASP A CA 1
ATOM 640 C C . ASP A 1 83 ? -0.531 -1.977 -2.891 1.00 86.62 83 ASP A C 1
ATOM 642 O O . ASP A 1 83 ? -0.024 -2.360 -3.945 1.00 86.62 83 ASP A O 1
ATOM 646 N N . THR A 1 84 ? -0.968 -0.724 -2.736 1.00 85.44 84 THR A N 1
ATOM 647 C CA . THR A 1 84 ? -0.838 0.315 -3.770 1.00 85.44 84 THR A CA 1
ATOM 648 C C . THR A 1 84 ? 0.625 0.609 -4.093 1.00 85.44 84 THR A C 1
ATOM 650 O O . THR A 1 84 ? 1.001 0.590 -5.262 1.00 85.44 84 THR A O 1
ATOM 653 N N . ILE A 1 85 ? 1.471 0.804 -3.075 1.00 85.69 85 ILE A N 1
ATOM 654 C CA . ILE A 1 85 ? 2.916 1.006 -3.268 1.00 85.69 85 ILE A CA 1
ATOM 655 C C . ILE A 1 85 ? 3.538 -0.220 -3.947 1.00 85.69 85 ILE A C 1
ATOM 657 O O . ILE A 1 85 ? 4.304 -0.073 -4.892 1.00 85.69 85 ILE A O 1
ATOM 661 N N . ALA A 1 86 ? 3.186 -1.438 -3.523 1.00 86.38 86 ALA A N 1
ATOM 662 C CA . ALA A 1 86 ? 3.712 -2.659 -4.130 1.00 86.38 86 ALA A CA 1
ATOM 663 C C . ALA A 1 86 ? 3.355 -2.779 -5.622 1.00 86.38 86 ALA A C 1
ATOM 665 O O . ALA A 1 86 ? 4.192 -3.215 -6.410 1.00 86.38 86 ALA A O 1
ATOM 666 N N . LYS A 1 87 ? 2.141 -2.376 -6.015 1.00 84.69 87 LYS A N 1
ATOM 667 C CA . LYS A 1 87 ? 1.721 -2.330 -7.424 1.00 84.69 87 LYS A CA 1
ATOM 668 C C . LYS A 1 87 ? 2.479 -1.264 -8.216 1.00 84.69 87 LYS A C 1
ATOM 670 O O . LYS A 1 87 ? 2.892 -1.551 -9.333 1.00 84.69 87 LYS A O 1
ATOM 675 N N . ALA A 1 88 ? 2.689 -0.077 -7.642 1.00 83.88 88 ALA A N 1
ATOM 676 C CA . ALA A 1 88 ? 3.455 0.995 -8.280 1.00 83.88 88 ALA A CA 1
ATOM 677 C C . ALA A 1 88 ? 4.916 0.580 -8.524 1.00 83.88 88 ALA A C 1
ATOM 679 O O . ALA A 1 88 ? 5.404 0.668 -9.645 1.00 83.88 88 ALA A O 1
ATOM 680 N N . LEU A 1 89 ? 5.577 0.008 -7.510 1.00 85.19 89 LEU A N 1
ATOM 681 C CA . LEU A 1 89 ? 6.940 -0.518 -7.644 1.00 85.19 89 LEU A CA 1
ATOM 682 C C . LEU A 1 89 ? 7.032 -1.616 -8.717 1.00 85.19 89 LEU A C 1
ATOM 684 O O . LEU A 1 89 ? 7.981 -1.641 -9.497 1.00 85.19 89 LEU A O 1
ATOM 688 N N . ALA A 1 90 ? 6.036 -2.504 -8.788 1.00 85.25 90 ALA A N 1
ATOM 689 C CA . ALA A 1 90 ? 5.990 -3.540 -9.817 1.00 85.25 90 ALA A CA 1
ATOM 690 C C . ALA A 1 90 ? 5.806 -2.959 -11.232 1.00 85.25 90 ALA A C 1
ATOM 692 O O . ALA A 1 90 ? 6.419 -3.459 -12.173 1.00 85.25 90 ALA A O 1
ATOM 693 N N . ALA A 1 91 ? 5.001 -1.901 -11.389 1.00 83.81 91 ALA A N 1
ATOM 694 C CA . ALA A 1 91 ? 4.820 -1.208 -12.667 1.00 83.81 91 ALA A CA 1
ATOM 695 C C . ALA A 1 91 ? 6.114 -0.525 -13.149 1.00 83.81 91 ALA A C 1
ATOM 697 O O . ALA A 1 91 ? 6.407 -0.550 -14.342 1.00 83.81 91 ALA A O 1
ATOM 698 N N . ASP A 1 92 ? 6.930 -0.024 -12.217 1.00 79.56 92 ASP A N 1
ATOM 699 C CA . ASP A 1 92 ? 8.258 0.543 -12.491 1.00 79.56 92 ASP A CA 1
ATOM 700 C C . ASP A 1 92 ? 9.344 -0.530 -12.740 1.00 79.56 92 ASP A C 1
ATOM 702 O O . ASP A 1 92 ? 10.531 -0.218 -12.881 1.00 79.56 92 ASP A O 1
ATOM 706 N N . GLY A 1 93 ? 8.964 -1.814 -12.797 1.00 81.62 93 GLY A N 1
ATOM 707 C CA . GLY A 1 93 ? 9.881 -2.933 -13.028 1.00 81.62 93 GLY A CA 1
ATOM 708 C C . GLY A 1 93 ? 10.838 -3.186 -11.862 1.00 81.62 93 GLY A C 1
ATOM 709 O O . GLY A 1 93 ? 11.931 -3.725 -12.056 1.00 81.62 93 GLY A O 1
ATOM 710 N N . VAL A 1 94 ? 10.468 -2.760 -10.651 1.00 84.19 94 VAL A N 1
ATOM 711 C CA . VAL A 1 94 ? 11.236 -3.015 -9.434 1.00 84.19 94 VAL A CA 1
ATOM 712 C C . VAL A 1 94 ? 10.827 -4.371 -8.864 1.00 84.19 94 VAL A C 1
ATOM 714 O O . VAL A 1 94 ? 9.804 -4.514 -8.192 1.00 84.19 94 VAL A O 1
ATOM 717 N N . ASP A 1 95 ? 11.655 -5.380 -9.125 1.00 79.38 95 ASP A N 1
ATOM 718 C CA . ASP A 1 95 ? 11.461 -6.725 -8.588 1.00 79.38 95 ASP A CA 1
ATOM 719 C C . ASP A 1 95 ? 11.690 -6.769 -7.079 1.00 79.38 95 ASP A C 1
ATOM 721 O O . ASP A 1 95 ? 12.624 -6.163 -6.552 1.00 79.38 95 ASP A O 1
ATOM 725 N N . LYS A 1 96 ? 10.898 -7.583 -6.373 1.00 81.69 96 LYS A N 1
ATOM 726 C CA . LYS A 1 96 ? 11.219 -7.952 -4.991 1.00 81.69 96 LYS A CA 1
ATOM 727 C C . LYS A 1 96 ? 12.513 -8.757 -4.982 1.00 81.69 96 LYS A C 1
ATOM 729 O O . LYS A 1 96 ? 12.607 -9.786 -5.639 1.00 81.69 96 LYS A O 1
ATOM 734 N N . MET A 1 97 ? 13.480 -8.306 -4.191 1.00 81.88 97 MET A N 1
ATOM 735 C CA . MET A 1 97 ? 14.767 -8.976 -4.034 1.00 81.88 97 MET A CA 1
ATOM 736 C C . MET A 1 97 ? 14.905 -9.442 -2.594 1.00 81.88 97 MET A C 1
ATOM 738 O O . MET A 1 97 ? 14.698 -8.677 -1.649 1.00 81.88 97 MET A O 1
ATOM 742 N N . SER A 1 98 ? 15.248 -10.709 -2.413 1.00 86.25 98 SER A N 1
ATOM 743 C CA . SER A 1 98 ? 15.617 -11.233 -1.109 1.00 86.25 98 SER A CA 1
ATOM 744 C C . SER A 1 98 ? 17.011 -10.749 -0.715 1.00 86.25 98 SER A C 1
ATOM 746 O O . SER A 1 98 ? 17.874 -10.487 -1.554 1.00 86.25 98 SER A O 1
ATOM 748 N N . ILE A 1 99 ? 17.269 -10.702 0.591 1.00 85.56 99 ILE A N 1
ATOM 749 C CA . ILE A 1 99 ? 18.591 -10.348 1.122 1.00 85.56 99 ILE A CA 1
ATOM 750 C C . ILE A 1 99 ? 19.709 -11.246 0.563 1.00 85.56 99 ILE A C 1
ATOM 752 O O . ILE A 1 99 ? 20.813 -10.778 0.302 1.00 85.56 99 ILE A O 1
ATOM 756 N N . LYS A 1 100 ? 19.404 -12.526 0.313 1.00 88.25 100 LYS A N 1
ATOM 757 C CA . LYS A 1 100 ? 20.348 -13.495 -0.260 1.00 88.25 100 LYS A CA 1
ATOM 758 C C . LYS A 1 100 ? 20.677 -13.182 -1.719 1.00 88.25 100 LYS A C 1
ATOM 760 O O . LYS A 1 100 ? 21.811 -13.375 -2.140 1.00 88.25 100 LYS A O 1
ATOM 765 N N . GLU A 1 101 ? 19.703 -12.708 -2.491 1.00 84.62 101 GLU A N 1
ATOM 766 C CA . GLU A 1 101 ? 19.916 -12.307 -3.885 1.00 84.62 101 GLU A CA 1
ATOM 767 C C . GLU A 1 101 ? 20.728 -11.018 -3.967 1.00 84.62 101 GLU A C 1
ATOM 769 O O . GLU A 1 101 ? 21.650 -10.942 -4.771 1.00 84.62 101 GLU A O 1
ATOM 774 N N . VAL A 1 102 ? 20.469 -10.047 -3.084 1.00 85.75 102 VAL A N 1
ATOM 775 C CA . VAL A 1 102 ? 21.252 -8.802 -3.001 1.00 85.75 102 VAL A CA 1
ATOM 776 C C . VAL A 1 102 ? 22.739 -9.087 -2.775 1.00 85.75 102 VAL A C 1
ATOM 778 O O . VAL A 1 102 ? 23.581 -8.492 -3.438 1.00 85.75 102 VAL A O 1
ATOM 781 N N . GLN A 1 103 ? 23.067 -10.042 -1.902 1.00 85.25 103 GLN A N 1
ATOM 782 C CA . GLN A 1 103 ? 24.453 -10.416 -1.589 1.00 85.25 103 GLN A CA 1
ATOM 783 C C . GLN A 1 103 ? 25.187 -11.138 -2.729 1.00 85.25 103 GLN A C 1
ATOM 785 O O . GLN A 1 103 ? 26.411 -11.218 -2.711 1.00 85.25 103 GLN A O 1
ATOM 790 N N . ARG A 1 104 ? 24.459 -11.692 -3.705 1.00 89.12 104 ARG A N 1
ATOM 791 C CA . ARG A 1 104 ? 25.031 -12.454 -4.828 1.00 89.12 104 ARG A CA 1
ATOM 792 C C . ARG A 1 104 ? 25.204 -11.629 -6.101 1.00 89.12 104 ARG A C 1
ATOM 794 O O . ARG A 1 104 ? 25.754 -12.142 -7.072 1.00 89.12 104 ARG A O 1
ATOM 801 N N . ILE A 1 105 ? 24.699 -10.399 -6.124 1.00 87.44 105 ILE A N 1
ATOM 802 C CA . ILE A 1 105 ? 24.735 -9.531 -7.300 1.00 87.44 105 ILE A CA 1
ATOM 803 C C . ILE A 1 105 ? 26.066 -8.789 -7.359 1.00 87.44 105 ILE A C 1
ATOM 805 O O . ILE A 1 105 ? 26.601 -8.339 -6.349 1.00 87.44 105 ILE A O 1
ATOM 809 N N . GLU A 1 106 ? 26.584 -8.639 -8.573 1.00 88.00 106 GLU A N 1
ATOM 810 C CA . GLU A 1 106 ? 27.760 -7.824 -8.840 1.00 88.00 106 GLU A CA 1
ATOM 811 C C . GLU A 1 106 ? 27.514 -6.355 -8.458 1.00 88.00 106 GLU A C 1
ATOM 813 O O . GLU A 1 106 ? 26.488 -5.767 -8.810 1.00 88.00 106 GLU A O 1
ATOM 818 N N . SER A 1 107 ? 28.487 -5.745 -7.778 1.00 82.25 107 SER A N 1
ATOM 819 C CA . SER A 1 107 ? 28.392 -4.391 -7.212 1.00 82.25 107 SER A CA 1
ATOM 820 C C . SER A 1 107 ? 27.875 -3.331 -8.204 1.00 82.25 107 SER A C 1
ATOM 822 O O . SER A 1 107 ? 26.995 -2.540 -7.863 1.00 82.25 107 SER A O 1
ATOM 824 N N . GLY A 1 108 ? 28.324 -3.362 -9.467 1.00 86.06 108 GLY A N 1
ATOM 825 C CA . GLY A 1 108 ? 27.871 -2.414 -10.496 1.00 86.06 108 GLY A CA 1
ATOM 826 C C . GLY A 1 108 ? 26.392 -2.566 -10.882 1.00 86.06 108 GLY A C 1
ATOM 827 O O . GLY A 1 108 ? 25.681 -1.578 -11.073 1.00 86.06 108 GLY A O 1
ATOM 828 N N . THR A 1 109 ? 25.891 -3.802 -10.934 1.00 87.00 109 THR A N 1
ATOM 829 C CA . THR A 1 109 ? 24.475 -4.084 -11.218 1.00 87.00 109 THR A CA 1
ATOM 830 C C . THR A 1 109 ? 23.587 -3.742 -10.018 1.00 87.00 109 THR A C 1
ATOM 832 O O . THR A 1 109 ? 22.457 -3.274 -10.193 1.00 87.00 109 THR A O 1
ATOM 835 N N . LEU A 1 110 ? 24.091 -3.934 -8.794 1.00 88.44 110 LEU A N 1
ATOM 836 C CA . LEU A 1 110 ? 23.374 -3.583 -7.569 1.00 88.44 110 LEU A CA 1
ATOM 837 C C . LEU A 1 110 ? 23.134 -2.070 -7.464 1.00 88.44 110 LEU A C 1
ATOM 839 O O . LEU A 1 110 ? 22.011 -1.666 -7.169 1.00 88.44 110 LEU A O 1
ATOM 843 N N . ASP A 1 111 ? 24.138 -1.243 -7.769 1.00 87.81 111 ASP A N 1
ATOM 844 C CA . ASP A 1 111 ? 24.015 0.223 -7.742 1.00 87.81 111 ASP A CA 1
ATOM 845 C C . ASP A 1 111 ? 22.938 0.732 -8.718 1.00 87.81 111 ASP A C 1
ATOM 847 O O . ASP A 1 111 ? 22.080 1.545 -8.36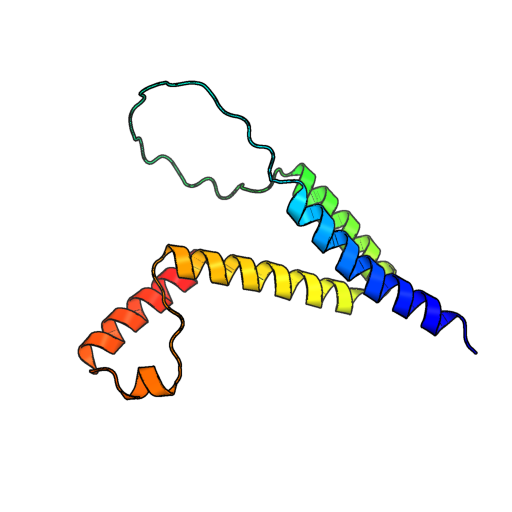1 1.00 87.81 111 ASP A O 1
ATOM 851 N N . SER A 1 112 ? 22.906 0.181 -9.936 1.00 89.31 112 SER A N 1
ATOM 852 C CA . SER A 1 112 ? 21.871 0.498 -10.929 1.00 89.31 112 SER A CA 1
ATOM 853 C C . SER A 1 112 ? 20.467 0.128 -10.439 1.00 89.31 112 SER A C 1
ATOM 855 O O . SER A 1 112 ? 19.534 0.931 -10.542 1.00 89.31 112 SER A O 1
ATOM 857 N N . LYS A 1 113 ? 20.304 -1.060 -9.842 1.00 86.62 113 LYS A N 1
ATOM 858 C CA . LYS A 1 113 ? 19.027 -1.468 -9.241 1.00 86.62 113 LYS A CA 1
ATOM 859 C C . LYS A 1 113 ? 18.647 -0.553 -8.079 1.00 86.62 113 LYS A C 1
ATOM 861 O O . LYS A 1 113 ? 17.504 -0.112 -8.019 1.00 86.62 113 LYS A O 1
ATOM 866 N N . MET A 1 114 ? 19.582 -0.200 -7.202 1.00 88.62 114 MET A N 1
ATOM 867 C CA . MET A 1 114 ? 19.321 0.666 -6.049 1.00 88.62 114 MET A CA 1
ATOM 868 C C . MET A 1 114 ? 18.875 2.075 -6.463 1.00 88.62 114 MET A C 1
ATOM 870 O O . MET A 1 114 ? 17.948 2.625 -5.871 1.00 88.62 114 MET A O 1
ATOM 874 N N . LYS A 1 115 ? 19.436 2.628 -7.545 1.00 89.94 115 LYS A N 1
ATOM 875 C CA . LYS A 1 115 ? 18.957 3.883 -8.148 1.00 89.94 115 LYS A CA 1
ATOM 876 C C . LYS A 1 115 ? 17.504 3.786 -8.622 1.00 89.94 115 LYS A C 1
ATOM 878 O O . LYS A 1 115 ? 16.731 4.709 -8.366 1.00 89.94 115 LYS A O 1
ATOM 883 N N . LYS A 1 116 ? 17.112 2.669 -9.248 1.00 87.56 116 LYS A N 1
ATOM 884 C CA . LYS A 1 116 ? 15.712 2.416 -9.639 1.00 87.56 116 LYS A CA 1
ATOM 885 C C . LYS A 1 116 ? 14.787 2.306 -8.426 1.00 87.56 116 LYS A C 1
ATOM 887 O O . LYS A 1 116 ? 13.736 2.932 -8.427 1.00 87.56 116 LYS A O 1
ATOM 892 N N . TRP A 1 117 ? 15.205 1.606 -7.368 1.00 88.38 117 TRP A N 1
ATOM 893 C CA . TRP A 1 117 ? 14.460 1.534 -6.102 1.00 88.38 117 TRP A CA 1
ATOM 894 C C . TRP A 1 117 ? 14.211 2.919 -5.496 1.00 88.38 117 TRP A C 1
ATOM 896 O O . TRP A 1 117 ? 13.090 3.231 -5.106 1.00 88.38 117 TRP A O 1
ATOM 906 N N . ILE A 1 118 ? 15.240 3.770 -5.448 1.00 88.12 118 ILE A N 1
ATOM 907 C CA . ILE A 1 118 ? 15.118 5.140 -4.930 1.00 88.12 118 ILE A CA 1
ATOM 908 C C . ILE A 1 118 ? 14.168 5.968 -5.800 1.00 88.12 118 ILE A C 1
ATOM 910 O O . ILE A 1 118 ? 13.367 6.733 -5.269 1.00 88.12 118 ILE A O 1
ATOM 914 N N . HIS A 1 119 ? 14.252 5.839 -7.124 1.00 87.12 119 HIS A N 1
ATOM 915 C CA . HIS A 1 119 ? 13.376 6.568 -8.038 1.00 87.12 119 HIS A CA 1
ATOM 916 C C . HIS A 1 119 ? 11.911 6.141 -7.894 1.00 87.12 119 HIS A C 1
ATOM 918 O O . HIS A 1 119 ? 11.053 6.996 -7.701 1.00 87.12 119 HIS A O 1
ATOM 924 N N . ALA A 1 120 ? 11.640 4.836 -7.880 1.00 84.44 120 ALA A N 1
ATOM 925 C CA . ALA A 1 120 ? 10.290 4.303 -7.732 1.00 84.44 120 ALA A CA 1
ATOM 926 C C . ALA A 1 120 ? 9.675 4.660 -6.363 1.00 84.44 120 ALA A C 1
ATOM 928 O O . ALA A 1 120 ? 8.502 5.015 -6.270 1.00 84.44 120 ALA A O 1
ATOM 929 N N . LEU A 1 121 ? 10.476 4.676 -5.288 1.00 84.38 121 LEU A N 1
ATOM 930 C CA . LEU A 1 121 ? 10.023 5.154 -3.975 1.00 84.38 121 LEU A CA 1
ATOM 931 C C . LEU A 1 121 ? 9.662 6.643 -3.970 1.00 84.38 121 LEU A C 1
ATOM 933 O O . LEU A 1 121 ? 8.710 7.018 -3.297 1.00 84.38 121 LEU A O 1
ATOM 937 N N . LYS A 1 122 ? 10.387 7.485 -4.717 1.00 84.50 122 LYS A N 1
ATOM 938 C CA . LYS A 1 122 ? 10.060 8.916 -4.851 1.00 84.50 122 LYS A CA 1
ATOM 939 C C . LYS A 1 122 ? 8.751 9.157 -5.599 1.00 84.50 122 LYS A C 1
ATOM 941 O O . LYS A 1 122 ? 8.136 10.189 -5.387 1.00 84.50 122 LYS A O 1
ATOM 946 N N . ILE A 1 123 ? 8.367 8.248 -6.491 1.00 81.62 123 ILE A N 1
ATOM 947 C CA . ILE A 1 123 ? 7.105 8.332 -7.234 1.00 81.62 123 ILE A CA 1
ATOM 948 C C . ILE A 1 123 ? 5.946 7.791 -6.382 1.00 81.62 123 ILE A C 1
ATOM 950 O O . ILE A 1 123 ? 4.833 8.303 -6.445 1.00 81.62 123 ILE A O 1
ATOM 954 N N . ALA A 1 124 ? 6.198 6.758 -5.574 1.00 77.38 124 ALA A N 1
ATOM 955 C CA . ALA A 1 124 ? 5.170 6.091 -4.775 1.00 77.38 124 ALA A CA 1
ATOM 956 C C . ALA A 1 124 ? 4.784 6.816 -3.465 1.00 77.38 124 ALA A C 1
ATOM 958 O O . ALA A 1 124 ? 3.767 6.467 -2.846 1.00 77.38 124 ALA A O 1
ATOM 959 N N . VAL A 1 125 ? 5.603 7.762 -2.998 1.00 70.06 125 VAL A N 1
ATOM 960 C CA . VAL A 1 125 ? 5.429 8.505 -1.734 1.00 70.06 125 VAL A CA 1
ATOM 961 C C . VAL A 1 125 ? 5.044 9.941 -2.027 1.00 70.06 125 VAL A C 1
ATOM 963 O O . VAL A 1 125 ? 3.963 10.319 -1.522 1.00 70.06 125 VAL A O 1
#

Radius of gyration: 21.08 Å; chains: 1; bounding box: 50×30×64 Å